Protein AF-A0A961XZV8-F1 (afdb_monomer_lite)

Sequence (47 aa):
MNATPNNDRELVITKLIDAPPEKVFRCWTEPELLKQWFAPKPWSTPH

Secondary structure (DSSP, 8-state):
-----SSTT--------SS-HHHHHHHHH-HHHHTTTSSPTT-----

Structure (mmCIF, N/CA/C/O backbone):
data_AF-A0A961XZV8-F1
#
_entry.id   AF-A0A961XZV8-F1
#
loop_
_atom_site.group_PDB
_atom_site.id
_atom_site.type_symbol
_atom_site.label_atom_id
_atom_site.label_alt_id
_atom_site.label_comp_id
_atom_site.label_asym_id
_atom_site.label_entity_id
_atom_site.label_seq_id
_atom_site.pdbx_PDB_ins_code
_atom_site.Cartn_x
_atom_site.Cartn_y
_atom_site.Cartn_z
_atom_site.occupancy
_atom_site.B_iso_or_equiv
_atom_site.auth_seq_id
_atom_site.auth_comp_id
_atom_site.auth_asym_id
_atom_site.auth_atom_id
_atom_site.pdbx_PDB_model_num
ATOM 1 N N . MET A 1 1 ? -15.474 3.433 -7.052 1.00 61.78 1 MET A N 1
ATOM 2 C CA . MET A 1 1 ? -14.474 4.404 -6.565 1.00 61.78 1 MET A CA 1
ATOM 3 C C . MET A 1 1 ? -13.599 4.731 -7.756 1.00 61.78 1 MET A C 1
ATOM 5 O O . MET A 1 1 ? -1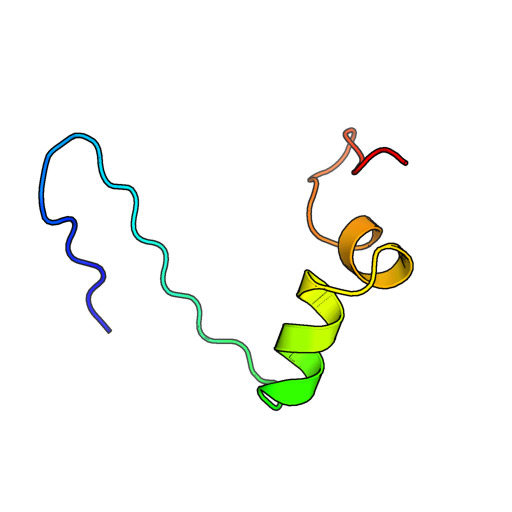2.990 3.809 -8.284 1.00 61.78 1 MET A O 1
ATOM 9 N N . ASN A 1 2 ? -13.624 5.973 -8.238 1.00 71.12 2 ASN A N 1
ATOM 10 C CA . ASN A 1 2 ? -12.832 6.369 -9.400 1.00 71.12 2 ASN A CA 1
ATOM 11 C C . ASN A 1 2 ? -11.544 7.015 -8.896 1.00 71.12 2 ASN A C 1
ATOM 13 O O . ASN A 1 2 ? -11.586 8.028 -8.203 1.00 71.12 2 ASN A O 1
ATOM 17 N N . ALA A 1 3 ? -10.422 6.381 -9.209 1.00 80.19 3 ALA A N 1
ATOM 18 C CA . ALA A 1 3 ? -9.094 6.931 -9.027 1.00 80.19 3 ALA A CA 1
ATOM 19 C C . ALA A 1 3 ? -8.806 7.844 -10.225 1.00 80.19 3 ALA A C 1
ATOM 21 O O . ALA A 1 3 ? -8.561 7.344 -11.320 1.00 80.19 3 ALA A O 1
ATOM 22 N N . THR A 1 4 ? -8.894 9.160 -10.039 1.00 88.94 4 THR A N 1
ATOM 23 C CA . THR A 1 4 ? -8.611 10.137 -11.099 1.00 88.94 4 THR A CA 1
ATOM 24 C C . THR A 1 4 ? -7.304 10.858 -10.770 1.00 88.94 4 THR A C 1
ATOM 26 O O . THR A 1 4 ? -7.280 11.607 -9.795 1.00 88.94 4 THR A O 1
ATOM 29 N N . PRO A 1 5 ? -6.221 10.637 -11.535 1.00 92.06 5 PRO A N 1
ATOM 30 C CA . PRO A 1 5 ? -4.999 11.434 -11.438 1.00 92.06 5 PRO A CA 1
ATOM 31 C C . PRO A 1 5 ? -5.267 12.922 -11.714 1.00 92.06 5 PRO A C 1
ATOM 33 O O . PRO A 1 5 ? -6.068 13.248 -12.589 1.00 92.06 5 PRO A O 1
ATOM 36 N N . ASN A 1 6 ? -4.576 13.830 -11.022 1.00 93.19 6 ASN A N 1
ATOM 37 C CA . ASN A 1 6 ? -4.695 15.276 -11.244 1.00 93.19 6 ASN A CA 1
ATOM 38 C C . ASN A 1 6 ? -3.809 15.781 -12.398 1.00 93.19 6 ASN A C 1
ATOM 40 O O . ASN A 1 6 ? -3.978 16.914 -12.846 1.00 93.19 6 ASN A O 1
ATOM 44 N N . ASN A 1 7 ? -2.836 14.981 -12.850 1.00 94.75 7 ASN A N 1
ATOM 45 C CA . ASN A 1 7 ? -1.965 15.261 -13.997 1.00 94.75 7 ASN A CA 1
ATOM 46 C C . ASN A 1 7 ? -1.278 1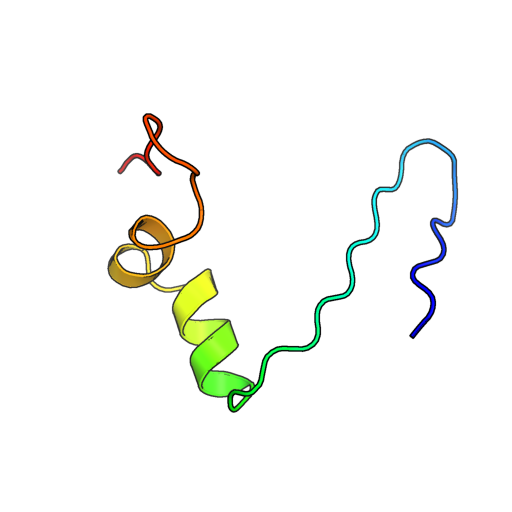3.980 -14.518 1.00 94.75 7 ASN A C 1
ATOM 48 O O . ASN A 1 7 ? -1.351 12.925 -13.888 1.00 94.75 7 ASN A O 1
ATOM 52 N N . ASP A 1 8 ? -0.542 14.101 -15.627 1.00 94.31 8 ASP A N 1
ATOM 53 C CA . ASP A 1 8 ? 0.116 12.991 -16.341 1.00 94.31 8 ASP A CA 1
ATOM 54 C C . ASP A 1 8 ? 1.231 12.269 -15.557 1.00 94.31 8 ASP A C 1
ATOM 56 O O . ASP A 1 8 ? 1.726 11.231 -15.994 1.00 94.31 8 ASP A O 1
ATOM 60 N N . ARG A 1 9 ? 1.673 12.815 -14.419 1.00 95.69 9 ARG A N 1
ATOM 61 C CA . ARG A 1 9 ? 2.729 12.241 -13.565 1.00 95.69 9 ARG A CA 1
ATOM 62 C C . ARG A 1 9 ? 2.190 11.625 -12.277 1.00 95.69 9 ARG A C 1
ATOM 64 O O . ARG A 1 9 ? 2.982 11.244 -11.417 1.00 95.69 9 ARG A O 1
ATOM 71 N N . GLU A 1 10 ? 0.874 11.535 -12.122 1.00 95.44 10 GLU A N 1
ATOM 72 C CA . GLU A 1 10 ? 0.244 10.928 -10.955 1.00 95.44 10 GLU A CA 1
ATOM 73 C C . GLU A 1 10 ? -0.290 9.527 -11.287 1.00 95.44 10 GLU A C 1
ATOM 75 O O . GLU A 1 10 ? -0.992 9.320 -12.275 1.00 95.44 10 GLU A O 1
ATOM 80 N N . LEU A 1 11 ? 0.036 8.549 -10.437 1.00 93.81 11 LEU A N 1
ATOM 81 C CA . LEU A 1 11 ? -0.515 7.197 -10.491 1.00 93.81 11 LEU A CA 1
ATOM 82 C C . LEU A 1 11 ? -1.385 6.974 -9.254 1.00 93.81 11 LEU A C 1
ATOM 84 O O . LEU A 1 11 ? -0.875 6.935 -8.136 1.00 93.81 11 LEU A O 1
ATOM 88 N N . VAL A 1 12 ? -2.691 6.789 -9.457 1.00 94.69 12 VAL A N 1
ATOM 89 C CA . VAL A 1 12 ? -3.654 6.542 -8.376 1.00 94.69 12 VAL A CA 1
ATOM 90 C C . VAL A 1 12 ? -4.162 5.106 -8.467 1.00 94.69 12 VAL A C 1
ATOM 92 O O . VAL A 1 12 ? -4.665 4.677 -9.503 1.00 94.69 12 VAL A O 1
ATOM 95 N N . ILE A 1 13 ? -4.053 4.356 -7.369 1.00 93.25 13 ILE A N 1
ATOM 96 C CA . ILE A 1 13 ? -4.511 2.965 -7.271 1.00 93.25 13 ILE A CA 1
ATOM 97 C C . ILE A 1 13 ? -5.569 2.884 -6.171 1.00 93.25 13 ILE A C 1
ATOM 99 O O . ILE A 1 13 ? -5.334 3.302 -5.041 1.00 93.25 13 ILE A O 1
ATOM 103 N N . THR A 1 14 ? -6.738 2.322 -6.483 1.00 93.81 14 THR A N 1
ATOM 104 C CA . THR A 1 14 ? -7.775 2.002 -5.491 1.00 93.81 14 THR A CA 1
ATOM 105 C C . THR A 1 14 ? -8.005 0.500 -5.458 1.00 93.81 14 THR A C 1
ATOM 107 O O . THR A 1 14 ? -8.193 -0.126 -6.500 1.00 93.81 14 THR A O 1
ATOM 110 N N . LYS A 1 15 ? -8.005 -0.083 -4.257 1.00 91.12 15 LYS A N 1
ATOM 111 C CA . LYS A 1 15 ? -8.218 -1.515 -4.054 1.00 91.12 15 LYS A CA 1
ATOM 112 C C . LYS A 1 15 ? -9.187 -1.733 -2.901 1.00 91.12 15 LYS A C 1
ATOM 114 O O . LYS A 1 15 ? -8.990 -1.190 -1.819 1.00 91.12 15 LYS A O 1
ATOM 119 N N . LEU A 1 16 ? -10.219 -2.538 -3.140 1.00 95.25 16 LEU A N 1
ATOM 120 C CA . LEU A 1 16 ? -11.078 -3.047 -2.079 1.00 95.25 16 LEU A CA 1
ATOM 121 C C . LEU A 1 16 ? -10.381 -4.243 -1.429 1.00 95.25 16 LEU A C 1
ATOM 123 O O . LEU A 1 16 ? -9.969 -5.174 -2.123 1.00 95.25 16 LEU A O 1
ATOM 127 N N . ILE A 1 17 ? -10.229 -4.196 -0.111 1.00 95.88 17 ILE A N 1
ATOM 128 C CA . ILE A 1 17 ? -9.622 -5.261 0.684 1.00 95.88 17 ILE A CA 1
ATOM 129 C C . ILE A 1 17 ? -10.629 -5.635 1.764 1.00 95.88 17 ILE A C 1
ATOM 131 O O . ILE A 1 17 ? -11.052 -4.774 2.531 1.00 95.88 17 ILE A O 1
ATOM 135 N N . ASP A 1 18 ? -11.006 -6.909 1.812 1.00 97.75 18 ASP A N 1
ATOM 136 C CA . ASP A 1 18 ? -11.914 -7.450 2.824 1.00 97.75 18 ASP A CA 1
ATOM 137 C C . ASP A 1 18 ? -11.164 -7.699 4.144 1.00 97.75 18 ASP A C 1
ATOM 139 O O . ASP A 1 18 ? -10.820 -8.824 4.508 1.00 97.75 18 ASP A O 1
ATOM 143 N N . ALA A 1 19 ? -10.784 -6.609 4.811 1.00 9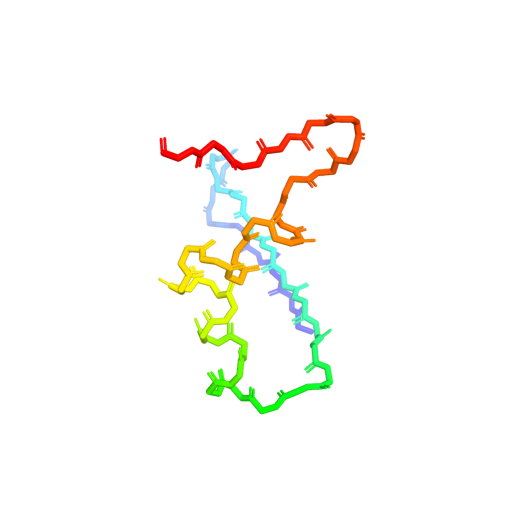7.62 19 ALA A N 1
ATOM 144 C CA . ALA A 1 19 ? -10.112 -6.626 6.103 1.00 97.62 19 ALA A CA 1
ATOM 145 C C . ALA A 1 19 ? -10.330 -5.300 6.856 1.00 97.62 19 ALA A C 1
ATOM 147 O O . ALA A 1 19 ? -10.467 -4.253 6.220 1.00 97.62 19 ALA A O 1
ATOM 148 N N . PRO A 1 20 ? -10.294 -5.304 8.204 1.00 98.31 20 PRO A N 1
ATOM 149 C CA . PRO A 1 20 ? -10.295 -4.075 8.993 1.00 98.31 20 PRO A CA 1
ATOM 150 C C . PRO A 1 20 ? -9.111 -3.151 8.643 1.00 98.31 20 PRO A C 1
ATOM 152 O O . PRO A 1 20 ? -8.000 -3.661 8.428 1.00 98.31 20 PRO A O 1
ATOM 155 N N . PRO A 1 21 ? -9.297 -1.816 8.637 1.00 97.81 21 PRO A N 1
ATOM 156 C CA . PRO A 1 21 ? -8.249 -0.854 8.288 1.00 97.81 21 PRO A CA 1
ATOM 157 C C . PRO A 1 21 ? -6.965 -1.006 9.109 1.00 97.81 21 PRO A C 1
ATOM 159 O O . PRO A 1 21 ? -5.869 -0.877 8.568 1.00 97.81 21 PRO A O 1
ATOM 162 N N . GLU A 1 22 ? -7.080 -1.351 10.392 1.00 98.38 22 GLU A N 1
ATOM 163 C CA . GLU A 1 22 ? -5.942 -1.512 11.300 1.00 98.38 22 GLU A CA 1
ATOM 164 C C . GLU A 1 22 ? -5.039 -2.664 10.850 1.00 98.38 22 GLU A C 1
ATOM 166 O O . GLU A 1 22 ? -3.815 -2.558 10.901 1.00 98.38 22 GLU A O 1
ATOM 171 N N . LYS A 1 23 ? -5.622 -3.763 10.351 1.00 98.12 23 LYS A N 1
ATOM 172 C CA . LYS A 1 23 ? -4.841 -4.894 9.829 1.00 98.12 23 LYS A CA 1
ATOM 173 C C . LYS A 1 23 ? -4.135 -4.528 8.529 1.00 98.12 23 LYS A C 1
ATOM 175 O O . LYS A 1 23 ? -2.975 -4.888 8.355 1.00 98.12 23 LYS A O 1
ATOM 180 N N . VAL A 1 24 ? -4.811 -3.797 7.641 1.00 97.69 24 VAL A N 1
ATOM 181 C CA . VAL A 1 24 ? -4.206 -3.320 6.390 1.00 97.69 24 VAL A CA 1
ATOM 182 C C . VAL A 1 24 ? -3.029 -2.400 6.706 1.00 97.69 24 VAL A C 1
ATOM 184 O O . VAL A 1 24 ? -1.942 -2.609 6.176 1.00 97.69 24 VAL A O 1
ATOM 187 N N . PHE A 1 25 ? -3.206 -1.449 7.625 1.00 97.88 25 PHE A N 1
ATOM 188 C CA . PHE A 1 25 ? -2.146 -0.532 8.038 1.00 97.88 25 PHE A CA 1
ATOM 189 C C . PHE A 1 25 ? -0.919 -1.270 8.593 1.00 97.88 25 PHE A C 1
ATOM 191 O O . PHE A 1 25 ? 0.207 -0.973 8.192 1.00 97.88 25 PHE A O 1
ATOM 198 N N . ARG A 1 26 ? -1.120 -2.289 9.441 1.00 98.31 26 ARG A N 1
ATOM 199 C CA . ARG A 1 26 ? -0.027 -3.141 9.941 1.00 98.31 26 ARG A CA 1
ATOM 200 C C . ARG A 1 26 ? 0.738 -3.833 8.810 1.00 98.31 26 ARG A C 1
ATOM 202 O O . ARG A 1 26 ? 1.962 -3.771 8.787 1.00 98.31 26 ARG A O 1
ATOM 209 N N . CYS A 1 27 ? 0.043 -4.413 7.827 1.00 97.44 27 CYS A N 1
ATOM 210 C CA . CYS A 1 27 ? 0.678 -5.056 6.667 1.00 97.44 27 CYS A CA 1
ATOM 211 C C . CYS A 1 27 ? 1.531 -4.106 5.809 1.00 97.44 27 CYS A C 1
ATOM 213 O O . CYS A 1 27 ? 2.401 -4.580 5.078 1.00 97.44 27 CYS A O 1
ATOM 215 N N . TRP A 1 28 ? 1.272 -2.798 5.871 1.00 96.12 28 TRP A N 1
ATOM 216 C CA . TRP A 1 28 ? 2.039 -1.770 5.165 1.00 96.12 28 TRP A CA 1
ATOM 217 C C . TRP A 1 28 ? 3.200 -1.187 5.979 1.00 96.12 28 TRP A C 1
ATOM 219 O O . TRP A 1 28 ? 4.121 -0.630 5.389 1.00 96.12 28 TRP A O 1
ATOM 229 N N . THR A 1 29 ? 3.156 -1.277 7.309 1.00 96.62 29 THR A N 1
ATOM 230 C CA . THR A 1 29 ? 4.080 -0.552 8.203 1.00 96.62 29 THR A CA 1
ATOM 231 C C . THR A 1 29 ? 5.007 -1.454 9.012 1.00 96.62 29 THR A C 1
ATOM 233 O O . THR A 1 29 ? 6.082 -1.011 9.408 1.00 96.62 29 THR A O 1
ATOM 236 N N . GLU A 1 30 ? 4.646 -2.719 9.230 1.00 97.81 30 GLU A N 1
ATOM 237 C CA . GLU A 1 30 ? 5.500 -3.704 9.899 1.00 97.81 30 GLU A CA 1
ATOM 238 C C . GLU A 1 30 ? 6.392 -4.416 8.860 1.00 97.81 30 GLU A C 1
ATOM 240 O O . GLU A 1 30 ? 5.858 -5.115 7.989 1.00 97.81 30 GLU A O 1
ATOM 245 N N . PRO A 1 31 ? 7.738 -4.308 8.935 1.00 96.12 31 PRO A N 1
ATOM 246 C CA . PRO A 1 31 ? 8.636 -4.866 7.916 1.00 96.12 31 PRO A CA 1
ATOM 247 C C . PRO A 1 31 ? 8.453 -6.368 7.680 1.00 96.12 31 PRO A C 1
ATOM 249 O O . PRO A 1 31 ? 8.451 -6.831 6.541 1.00 96.12 31 PRO A O 1
ATOM 252 N N . GLU A 1 32 ? 8.247 -7.130 8.754 1.00 95.81 32 GLU A N 1
ATOM 253 C CA . GLU A 1 32 ? 8.069 -8.585 8.688 1.00 95.81 32 GLU A CA 1
ATOM 254 C C . GLU A 1 32 ? 6.754 -9.000 8.011 1.00 95.81 32 GLU A C 1
ATOM 256 O O . GLU A 1 32 ? 6.662 -10.101 7.464 1.00 95.81 32 GLU A O 1
ATOM 261 N N . LEU A 1 33 ? 5.743 -8.124 7.994 1.00 96.50 33 LEU A N 1
ATOM 262 C CA . LEU A 1 33 ? 4.500 -8.348 7.254 1.00 96.50 33 LEU A CA 1
ATOM 263 C C . LEU A 1 33 ? 4.615 -7.872 5.803 1.00 96.50 33 LEU A C 1
ATOM 265 O O . LEU A 1 33 ? 4.188 -8.586 4.897 1.00 96.50 33 LEU A O 1
ATOM 269 N N . LEU A 1 34 ? 5.225 -6.707 5.562 1.00 96.38 34 LEU A N 1
ATOM 270 C CA . LEU A 1 34 ? 5.351 -6.120 4.222 1.00 96.38 34 LEU A CA 1
ATOM 271 C C . LEU A 1 34 ? 6.069 -7.063 3.241 1.00 96.38 34 LEU A C 1
ATOM 273 O O . LEU A 1 34 ? 5.615 -7.261 2.110 1.00 96.38 34 LEU A O 1
ATOM 277 N N . LYS A 1 35 ? 7.147 -7.713 3.703 1.00 95.25 35 LYS A N 1
ATOM 278 C CA . LYS A 1 35 ? 7.948 -8.671 2.918 1.00 95.25 35 LYS A CA 1
ATOM 279 C C . LYS A 1 35 ? 7.148 -9.851 2.367 1.00 95.25 35 LYS A C 1
ATOM 281 O O . LYS A 1 35 ? 7.575 -10.466 1.394 1.00 95.25 35 LYS A O 1
ATOM 286 N N . GLN A 1 36 ? 6.008 -10.181 2.970 1.00 94.44 36 GLN A N 1
ATOM 287 C CA . GLN A 1 36 ? 5.218 -11.352 2.588 1.00 94.44 36 GLN A CA 1
ATOM 288 C C . GLN A 1 36 ? 4.412 -11.137 1.303 1.00 94.44 36 GLN A C 1
ATOM 290 O O . GLN A 1 36 ? 4.005 -12.118 0.680 1.00 94.44 36 GLN A O 1
ATOM 295 N N . TRP A 1 37 ? 4.147 -9.884 0.913 1.00 93.12 37 TRP A N 1
ATOM 296 C CA . TRP A 1 37 ? 3.162 -9.606 -0.136 1.00 93.12 37 TRP A CA 1
ATOM 297 C C . TRP A 1 37 ? 3.513 -8.454 -1.087 1.00 93.12 37 TRP A C 1
ATOM 299 O O . TRP A 1 37 ? 2.923 -8.385 -2.164 1.00 93.12 37 TRP A O 1
ATOM 309 N N . PHE A 1 38 ? 4.436 -7.555 -0.726 1.00 94.56 38 PHE A N 1
ATOM 310 C CA . PHE A 1 38 ? 4.683 -6.340 -1.510 1.00 94.56 38 PHE A CA 1
ATOM 311 C C . PHE A 1 38 ? 5.363 -6.609 -2.861 1.00 94.56 38 PHE A C 1
ATOM 313 O O . PHE A 1 38 ? 4.934 -6.080 -3.887 1.00 94.56 38 PHE A O 1
ATOM 320 N N . ALA A 1 39 ? 6.413 -7.435 -2.878 1.00 95.88 39 ALA A N 1
ATOM 321 C CA . ALA A 1 39 ? 7.135 -7.775 -4.102 1.00 95.88 39 ALA A CA 1
ATOM 322 C C . ALA A 1 39 ? 6.573 -9.059 -4.749 1.00 95.88 39 ALA A C 1
ATOM 324 O O . ALA A 1 39 ? 6.373 -10.060 -4.055 1.00 95.88 39 ALA A O 1
ATOM 325 N N . PRO A 1 40 ? 6.343 -9.079 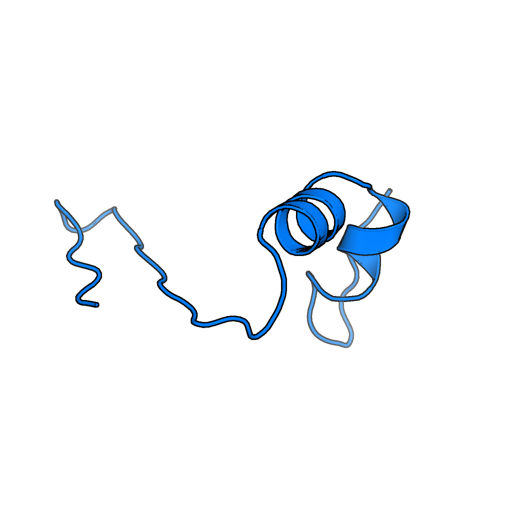-6.075 1.00 94.94 40 PRO A N 1
ATOM 326 C CA . PRO A 1 40 ? 5.969 -10.299 -6.779 1.00 94.94 40 PRO A CA 1
ATOM 327 C C . PRO A 1 40 ? 7.175 -11.237 -6.923 1.00 94.94 40 PRO A C 1
ATOM 329 O O . PRO A 1 40 ? 8.315 -10.795 -7.031 1.00 94.94 40 PRO A O 1
ATOM 332 N N . LYS A 1 41 ? 6.932 -12.549 -7.008 1.00 92.44 41 LYS A N 1
ATOM 333 C CA . LYS A 1 41 ? 7.992 -13.529 -7.303 1.00 92.44 41 LYS A CA 1
ATOM 334 C C . LYS A 1 41 ? 8.584 -13.293 -8.707 1.00 92.44 41 LYS A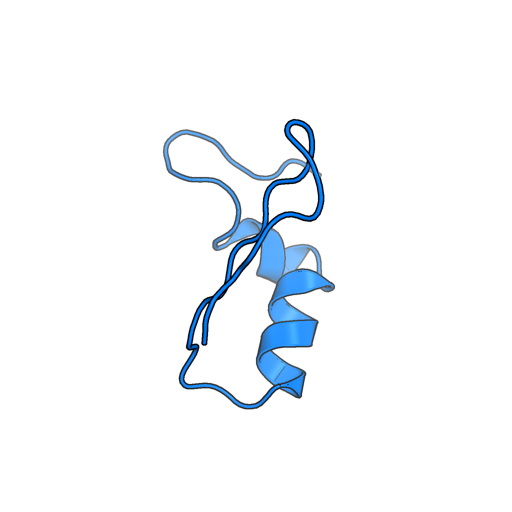 C 1
ATOM 336 O O . LYS A 1 41 ? 7.826 -12.944 -9.611 1.00 92.44 41 LYS A O 1
ATOM 341 N N . PRO A 1 42 ? 9.891 -13.545 -8.925 1.00 94.88 42 PRO A N 1
ATOM 342 C CA . PRO A 1 42 ? 10.879 -14.064 -7.969 1.00 94.88 42 PRO A CA 1
ATOM 343 C C . PRO A 1 42 ? 11.554 -12.986 -7.099 1.00 94.88 42 PRO A C 1
ATOM 345 O O . PRO A 1 42 ? 12.489 -13.302 -6.368 1.00 94.88 42 PRO A O 1
ATOM 348 N N . TRP A 1 43 ? 11.116 -11.729 -7.178 1.00 95.50 43 TRP A N 1
ATOM 349 C CA . TRP A 1 43 ? 11.679 -10.627 -6.401 1.00 95.50 43 TRP A CA 1
ATOM 350 C C .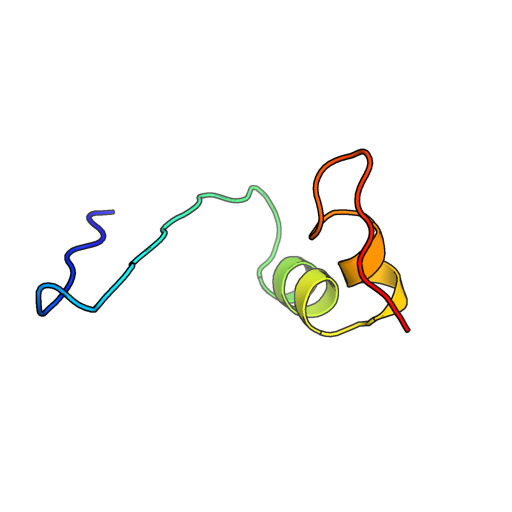 TRP A 1 43 ? 11.192 -10.643 -4.946 1.00 95.50 43 TRP A C 1
ATOM 352 O O . TRP A 1 43 ? 10.195 -11.281 -4.605 1.00 95.50 43 TRP A O 1
ATOM 362 N N . SER A 1 44 ? 11.912 -9.933 -4.078 1.00 94.75 44 SER A N 1
ATOM 363 C CA . SER A 1 44 ? 11.595 -9.797 -2.655 1.00 94.75 44 SER A CA 1
ATOM 364 C C . SER A 1 44 ? 11.732 -8.348 -2.193 1.00 94.75 44 SER A C 1
ATOM 366 O O . SER A 1 44 ? 12.380 -7.526 -2.843 1.00 94.75 44 SER A O 1
ATOM 368 N N . THR A 1 45 ? 11.113 -8.029 -1.057 1.00 95.06 45 THR A N 1
ATOM 369 C CA . THR A 1 45 ? 11.357 -6.773 -0.342 1.00 95.06 45 THR A CA 1
ATOM 370 C C . THR A 1 45 ? 12.607 -6.950 0.527 1.00 95.06 45 THR A C 1
ATOM 372 O O . THR A 1 45 ? 12.590 -7.809 1.413 1.00 95.06 45 THR A O 1
ATOM 375 N N . PRO A 1 46 ? 13.699 -6.208 0.267 1.00 89.00 46 PRO A N 1
ATOM 376 C CA . PRO A 1 46 ? 14.945 -6.352 1.015 1.00 89.00 46 PRO A CA 1
ATOM 377 C C . PRO A 1 46 ? 14.831 -5.814 2.452 1.00 89.00 46 PRO A C 1
ATOM 379 O O . PRO A 1 46 ? 13.818 -5.219 2.828 1.00 89.00 46 PRO A O 1
ATOM 382 N N . HIS A 1 47 ? 15.870 -6.080 3.248 1.00 75.12 47 HIS A N 1
ATOM 383 C CA . HIS A 1 47 ? 16.045 -5.562 4.608 1.00 75.12 47 HIS A CA 1
ATOM 384 C C . HIS A 1 47 ? 16.604 -4.140 4.601 1.00 75.12 47 HIS A C 1
ATOM 386 O O . HIS A 1 47 ? 17.492 -3.875 3.758 1.00 75.12 47 HIS A O 1
#

Foldseek 3Di:
DDQDDPDPPDDGDDDDDPDDPVVVVCCVPPPVNVQVPVDDPPDTDDD

pLDDT: mean 93.3, std 7.11, range [61.78, 98.38]

Radius of gyration: 13.68 Å; chains: 1; bounding box: 30×29×28 Å